Protein AF-A0A6B3CRA0-F1 (afdb_monomer_lite)

Foldseek 3Di:
DDPPDPDDFDADPDDPPQQEDEDAFAFDQPDDPPLGAFWFQAAPPPPPVDQDDDDDDDPVDALVVLSVLRNDSVNNFDDQWDAHPPPGYIYGHDDPRIFGHHPVDPVNSD

Secondary structure (DSSP, 8-state):
------PPPPPP-PPTTS-EEE-PPPB---SSTT--BSEE---TTSTT-----------SS-HHHHHHHHT-GGG----SEEE-TTT--EEE-S-TTSEES-SS-HHHH-

pLDDT: mean 90.7, std 14.1, range [34.22, 98.62]

Structure (mmCIF, N/CA/C/O backbone):
data_AF-A0A6B3CRA0-F1
#
_entry.id   AF-A0A6B3CRA0-F1
#
loop_
_atom_site.group_PDB
_atom_site.id
_atom_site.type_symbol
_atom_site.label_atom_id
_atom_site.label_alt_id
_atom_site.label_comp_id
_atom_site.label_asym_id
_atom_site.label_entity_id
_atom_site.label_seq_id
_atom_site.pdbx_PDB_ins_code
_atom_site.Cartn_x
_atom_site.Cartn_y
_atom_site.Cartn_z
_atom_site.occupancy
_atom_site.B_iso_or_equiv
_atom_site.auth_seq_id
_atom_site.auth_comp_id
_atom_site.auth_asym_id
_atom_site.auth_atom_id
_atom_site.pdbx_PDB_model_num
ATOM 1 N N . LEU A 1 1 ? 1.433 23.821 -20.272 1.00 34.22 1 LEU A N 1
ATOM 2 C CA . LEU A 1 1 ? 0.576 23.824 -19.068 1.00 34.22 1 LEU A CA 1
ATOM 3 C C . LEU A 1 1 ? -0.279 22.563 -19.151 1.00 34.22 1 LEU A C 1
ATOM 5 O O . LEU A 1 1 ? -1.398 22.624 -19.633 1.00 34.22 1 LEU A O 1
ATOM 9 N N . GLU A 1 2 ? 0.288 21.403 -18.825 1.00 38.69 2 GLU A N 1
ATOM 10 C CA . GLU A 1 2 ? -0.467 20.145 -18.815 1.00 38.69 2 GLU A CA 1
ATOM 11 C C . GLU A 1 2 ? -0.918 19.890 -17.383 1.00 38.69 2 GLU A C 1
ATOM 13 O O . GLU A 1 2 ? -0.105 19.655 -16.491 1.00 38.69 2 GLU A O 1
ATOM 18 N N . LEU A 1 3 ? -2.225 20.025 -17.153 1.00 42.81 3 LEU A N 1
ATOM 19 C CA . LEU A 1 3 ? -2.852 19.537 -15.935 1.00 42.81 3 LEU A CA 1
ATOM 20 C C . L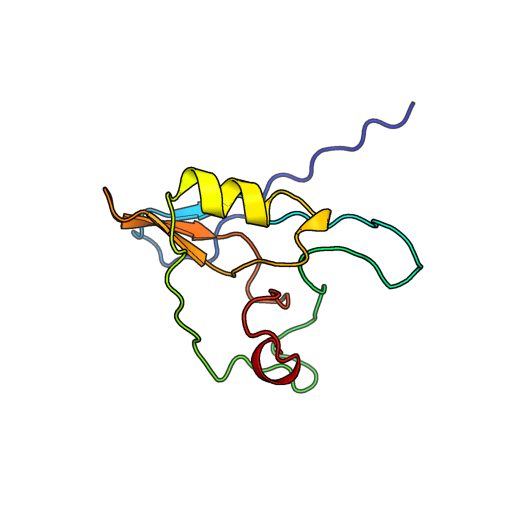EU A 1 3 ? -2.701 18.015 -15.937 1.00 42.81 3 LEU A C 1
ATOM 22 O O . LEU A 1 3 ? -3.353 17.333 -16.726 1.00 42.81 3 LEU A O 1
ATOM 26 N N . ALA A 1 4 ? -1.864 17.486 -15.046 1.00 42.44 4 ALA A N 1
ATOM 27 C CA . ALA A 1 4 ? -1.923 16.081 -14.685 1.00 42.44 4 ALA A CA 1
ATOM 28 C C . ALA A 1 4 ? -3.318 15.819 -14.104 1.00 42.44 4 ALA A C 1
ATOM 30 O O . ALA A 1 4 ? -3.632 16.242 -12.990 1.00 42.44 4 ALA A O 1
ATOM 31 N N . ALA A 1 5 ? -4.183 15.182 -14.891 1.00 42.00 5 ALA A N 1
ATOM 32 C CA . ALA A 1 5 ? -5.435 14.654 -14.390 1.00 42.00 5 ALA A CA 1
ATOM 33 C C . ALA A 1 5 ? -5.079 13.639 -13.301 1.00 42.00 5 ALA A C 1
ATOM 35 O O . ALA A 1 5 ? -4.450 12.619 -13.582 1.00 42.00 5 ALA A O 1
ATOM 36 N N . ALA A 1 6 ? -5.435 13.937 -12.052 1.00 47.59 6 ALA A N 1
ATOM 37 C CA . ALA A 1 6 ? -5.417 12.936 -11.004 1.00 47.59 6 ALA A CA 1
ATOM 38 C C . ALA A 1 6 ? -6.334 11.803 -11.475 1.00 47.59 6 ALA A C 1
ATOM 40 O O . ALA A 1 6 ? -7.552 11.980 -11.544 1.00 47.59 6 ALA A O 1
ATOM 41 N N . SER A 1 7 ? -5.743 10.674 -11.878 1.00 50.69 7 SER A N 1
ATOM 42 C CA . SER A 1 7 ? -6.489 9.441 -12.097 1.00 50.69 7 SER A CA 1
ATOM 43 C C . SER A 1 7 ? -7.348 9.231 -10.861 1.00 50.69 7 SER A C 1
ATOM 45 O O . SER A 1 7 ? -6.817 9.220 -9.747 1.00 50.69 7 SER A O 1
ATOM 47 N N . ALA A 1 8 ? -8.663 9.102 -11.040 1.00 59.91 8 ALA A N 1
ATOM 48 C CA . ALA A 1 8 ? -9.523 8.668 -9.953 1.00 59.91 8 ALA A CA 1
ATOM 49 C C . ALA A 1 8 ? -8.906 7.395 -9.358 1.00 59.91 8 ALA A C 1
ATOM 51 O O . ALA A 1 8 ? -8.450 6.522 -10.106 1.00 59.91 8 ALA A O 1
ATOM 52 N N . ALA A 1 9 ? -8.813 7.333 -8.029 1.00 64.25 9 ALA A N 1
ATOM 53 C CA . ALA A 1 9 ? -8.344 6.128 -7.366 1.00 64.25 9 ALA A CA 1
ATOM 54 C C . ALA A 1 9 ? -9.203 4.944 -7.849 1.00 64.25 9 ALA A C 1
ATOM 56 O O . ALA A 1 9 ? -10.425 5.107 -7.963 1.00 64.25 9 ALA A O 1
ATOM 57 N N . PRO A 1 10 ? -8.598 3.789 -8.178 1.00 78.12 10 PRO A N 1
ATOM 58 C CA . PRO A 1 10 ? -9.369 2.615 -8.553 1.00 78.12 10 PRO A CA 1
ATOM 59 C C . PRO A 1 10 ? -10.337 2.255 -7.422 1.00 78.12 10 PRO A C 1
ATOM 61 O O . PRO A 1 10 ? -10.081 2.526 -6.245 1.00 78.12 10 PRO A O 1
ATOM 64 N N . ALA A 1 11 ? -11.473 1.661 -7.786 1.00 89.69 11 ALA A N 1
ATOM 65 C CA . ALA A 1 11 ? -12.368 1.104 -6.785 1.00 89.69 11 ALA A CA 1
ATOM 66 C C . ALA A 1 11 ? -11.615 0.018 -5.995 1.00 89.69 11 ALA A C 1
ATOM 68 O O . ALA A 1 11 ? -10.885 -0.764 -6.609 1.00 89.69 11 ALA A O 1
ATOM 69 N N . PRO A 1 12 ? -11.771 -0.047 -4.663 1.00 95.44 12 PRO A N 1
ATOM 70 C CA . PRO A 1 12 ? -11.138 -1.098 -3.890 1.00 95.44 12 PRO A CA 1
ATOM 71 C C . PRO A 1 12 ? -11.662 -2.479 -4.303 1.00 95.44 12 PRO A C 1
ATOM 73 O O . PRO A 1 12 ? -12.853 -2.673 -4.530 1.00 95.44 12 PRO A O 1
ATOM 76 N N . GLU A 1 13 ? -10.761 -3.453 -4.342 1.00 96.00 13 GLU A N 1
ATOM 77 C CA . GLU A 1 13 ? -10.964 -4.859 -4.721 1.00 96.00 13 GLU A CA 1
ATOM 78 C C . GLU A 1 13 ? -11.577 -5.694 -3.575 1.00 96.00 13 GLU A C 1
ATOM 80 O O . GLU A 1 13 ? -11.664 -6.919 -3.641 1.00 96.00 13 GLU A O 1
ATOM 85 N N . CYS A 1 14 ? -11.983 -5.029 -2.494 1.00 94.56 14 CYS A N 1
ATOM 86 C CA . CYS A 1 14 ? -12.612 -5.623 -1.325 1.00 94.56 14 CYS A CA 1
ATOM 87 C C . CYS A 1 14 ? -13.969 -6.285 -1.661 1.00 94.56 14 CYS A C 1
ATOM 89 O O . CYS A 1 14 ? -14.726 -5.754 -2.478 1.00 94.56 14 CYS A O 1
ATOM 91 N N . PRO A 1 15 ? -14.346 -7.390 -0.983 1.00 95.06 15 PRO A N 1
ATOM 92 C CA . PRO A 1 15 ? -15.675 -7.983 -1.113 1.00 95.06 15 PRO A CA 1
ATOM 93 C C . PRO A 1 15 ? -16.801 -6.987 -0.818 1.00 95.06 15 PRO A C 1
ATOM 95 O O . PRO A 1 15 ? -16.693 -6.142 0.075 1.00 95.06 15 PRO A O 1
ATOM 98 N N . SER A 1 16 ? -17.928 -7.138 -1.516 1.00 91.88 16 SER A N 1
ATOM 99 C CA . SER A 1 16 ? -19.125 -6.332 -1.267 1.00 91.88 16 SER A CA 1
ATOM 100 C C . SER A 1 16 ? -19.584 -6.463 0.189 1.00 91.88 16 SER A C 1
ATOM 102 O O . SER A 1 16 ? -19.796 -7.576 0.670 1.00 91.88 16 SER A O 1
ATOM 104 N N . GLY A 1 17 ? -19.774 -5.332 0.870 1.00 91.62 17 GLY A N 1
ATOM 105 C CA . GLY A 1 17 ? -20.208 -5.279 2.271 1.00 91.62 17 GLY A CA 1
ATOM 106 C C . GLY A 1 17 ? -19.075 -5.113 3.288 1.00 91.62 17 GLY A C 1
ATOM 107 O O . GLY A 1 17 ? -19.358 -4.854 4.455 1.00 91.62 17 GLY A O 1
ATOM 108 N N . LEU A 1 18 ? -17.808 -5.195 2.867 1.00 95.88 18 LEU A N 1
ATOM 109 C CA . LEU A 1 18 ? -16.677 -4.806 3.708 1.00 95.88 18 LEU A CA 1
ATOM 110 C C . LEU A 1 18 ? -16.545 -3.274 3.731 1.00 95.88 18 LEU A C 1
ATOM 112 O O . LEU A 1 18 ? -16.583 -2.635 2.680 1.00 95.88 18 LEU A O 1
ATOM 116 N N . ASN A 1 19 ? -16.371 -2.683 4.918 1.00 96.62 19 ASN A N 1
ATOM 117 C CA . ASN A 1 19 ? -16.059 -1.259 5.061 1.00 96.62 19 ASN A CA 1
ATOM 118 C C . ASN A 1 19 ? -14.657 -0.999 4.498 1.00 96.62 19 ASN A C 1
ATOM 120 O O . ASN A 1 19 ? -13.663 -1.225 5.191 1.00 96.62 19 ASN A O 1
ATOM 124 N N . CYS A 1 20 ? -14.586 -0.599 3.229 1.00 96.94 20 CYS A N 1
ATOM 125 C CA . CYS A 1 20 ? -13.333 -0.511 2.502 1.00 96.94 20 CYS A CA 1
ATOM 126 C C . CYS A 1 20 ? -13.245 0.753 1.643 1.00 96.94 20 CYS A C 1
ATOM 128 O O . CYS A 1 20 ? -14.208 1.136 0.977 1.00 96.94 20 CYS A O 1
ATOM 130 N N . ASP A 1 21 ? -12.077 1.390 1.665 1.00 97.06 21 ASP A N 1
ATOM 131 C CA . ASP A 1 21 ? -11.724 2.513 0.801 1.00 97.06 21 ASP A CA 1
ATOM 132 C C . ASP A 1 21 ? -10.420 2.232 0.045 1.00 97.06 21 ASP A C 1
ATOM 134 O O . ASP A 1 21 ? -9.705 1.268 0.326 1.00 97.06 21 ASP A O 1
ATOM 138 N N . PHE A 1 22 ? -10.120 3.062 -0.953 1.00 97.56 22 PHE A N 1
ATOM 139 C CA . PHE A 1 22 ? -8.840 3.019 -1.651 1.00 97.56 22 PHE A CA 1
ATOM 140 C C . PHE A 1 22 ? -8.085 4.322 -1.400 1.00 97.56 22 PHE A C 1
ATOM 142 O O . PHE A 1 22 ? -8.548 5.406 -1.764 1.00 97.56 22 PHE A O 1
ATOM 149 N N . ARG A 1 23 ? -6.906 4.225 -0.783 1.00 97.69 23 ARG A N 1
ATOM 150 C CA . ARG A 1 23 ? -5.992 5.352 -0.566 1.00 97.69 23 ARG A CA 1
ATOM 151 C C . ARG A 1 23 ? -4.614 4.926 -1.055 1.00 97.69 23 ARG A C 1
ATOM 153 O O . ARG A 1 23 ? -3.962 4.156 -0.359 1.00 97.69 23 ARG A O 1
ATOM 160 N N . PRO A 1 24 ? -4.167 5.388 -2.232 1.00 97.56 24 PRO A N 1
ATOM 161 C CA . PRO A 1 24 ? -2.996 4.818 -2.885 1.00 97.56 24 PRO A CA 1
ATOM 162 C C . PRO A 1 24 ? -1.732 4.979 -2.039 1.00 97.56 24 PRO A C 1
ATOM 164 O O . PRO A 1 24 ? -1.488 6.049 -1.473 1.00 97.56 24 PRO A O 1
ATOM 167 N N . ALA A 1 25 ? -0.898 3.939 -2.024 1.00 98.12 25 ALA A N 1
ATOM 168 C CA . ALA A 1 25 ? 0.516 4.094 -1.722 1.00 98.12 25 ALA A CA 1
ATOM 169 C C . ALA A 1 25 ? 1.185 4.912 -2.835 1.00 98.12 25 ALA A C 1
ATOM 171 O O . ALA A 1 25 ? 0.751 4.900 -3.991 1.00 98.12 25 ALA A O 1
ATOM 172 N N . ALA A 1 26 ? 2.248 5.635 -2.499 1.00 97.62 26 ALA A N 1
ATOM 173 C CA . ALA A 1 26 ? 2.913 6.489 -3.468 1.00 97.62 26 ALA A CA 1
ATOM 174 C C . ALA A 1 26 ? 3.711 5.680 -4.501 1.00 97.62 26 ALA A C 1
ATOM 176 O O . ALA A 1 26 ? 4.557 4.859 -4.151 1.00 97.62 26 ALA A O 1
ATOM 177 N N . TYR A 1 27 ? 3.476 5.988 -5.776 1.00 95.88 27 TYR A N 1
ATOM 178 C CA . TYR A 1 27 ? 4.271 5.525 -6.910 1.00 95.88 27 TYR A CA 1
ATOM 179 C C . TYR A 1 27 ? 4.792 6.730 -7.659 1.00 95.88 27 TYR A C 1
ATOM 181 O O . TYR A 1 27 ? 4.025 7.493 -8.251 1.00 95.88 27 TYR A O 1
ATOM 189 N N . LYS A 1 28 ? 6.093 6.953 -7.557 1.00 95.62 28 LYS A N 1
ATOM 190 C CA . LYS A 1 28 ? 6.732 8.146 -8.088 1.00 95.62 28 LYS A CA 1
ATOM 191 C C . LYS A 1 28 ? 8.198 7.848 -8.305 1.00 95.62 28 LYS A C 1
ATOM 193 O O . LYS A 1 28 ? 8.862 7.344 -7.407 1.00 95.62 28 LYS A O 1
ATOM 198 N N . GLN A 1 29 ? 8.708 8.264 -9.458 1.00 96.38 29 GLN A N 1
ATOM 199 C CA . GLN A 1 29 ? 10.136 8.224 -9.704 1.00 96.38 29 GLN A CA 1
ATOM 200 C C . GLN A 1 29 ? 10.864 9.141 -8.705 1.00 96.38 29 GLN A C 1
ATOM 202 O O . GLN A 1 29 ? 10.625 10.358 -8.654 1.00 96.38 29 GLN A O 1
ATOM 207 N N . ASN A 1 30 ? 11.702 8.548 -7.862 1.00 95.81 30 ASN A N 1
ATOM 208 C CA . ASN A 1 30 ? 12.485 9.259 -6.852 1.00 95.81 30 ASN A CA 1
ATOM 209 C C . ASN A 1 30 ? 13.912 9.547 -7.322 1.00 95.81 30 ASN A C 1
ATOM 211 O O . ASN A 1 30 ? 14.528 10.494 -6.833 1.00 95.81 30 ASN A O 1
ATOM 215 N N . GLY A 1 31 ? 14.406 8.779 -8.292 1.00 95.38 31 GLY A N 1
ATOM 216 C CA . GLY A 1 31 ? 15.788 8.855 -8.736 1.00 95.38 31 GLY A CA 1
ATOM 217 C C . GLY A 1 31 ? 16.005 8.202 -10.094 1.00 95.38 31 GLY A C 1
ATOM 218 O O . GLY A 1 31 ? 15.479 8.666 -11.105 1.00 95.38 31 GLY A O 1
ATOM 219 N N . GLY A 1 32 ? 16.840 7.160 -10.115 1.00 93.56 32 GLY A N 1
ATOM 220 C CA . GLY A 1 32 ? 17.225 6.438 -11.327 1.00 93.56 32 GLY A CA 1
ATOM 221 C C . GLY A 1 32 ? 16.044 5.840 -12.099 1.00 93.56 32 GLY A C 1
ATOM 222 O O . GLY A 1 32 ? 14.885 5.920 -11.695 1.00 93.56 32 GLY A O 1
ATOM 223 N N . ILE A 1 33 ? 16.345 5.217 -13.239 1.00 90.88 33 ILE A N 1
ATOM 224 C CA . ILE A 1 33 ? 15.320 4.658 -14.135 1.00 90.88 33 ILE A CA 1
A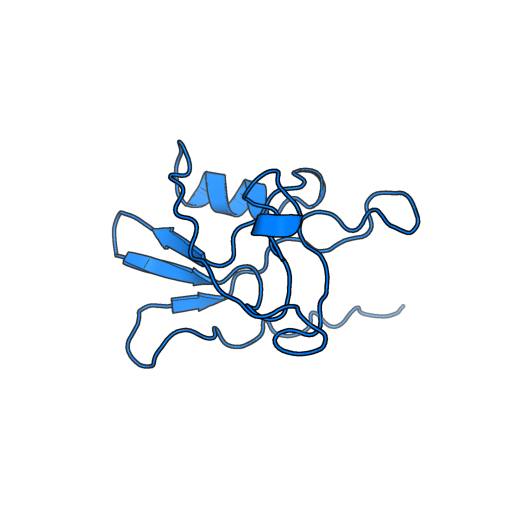TOM 225 C C . ILE A 1 33 ? 14.439 3.586 -13.466 1.00 90.88 33 ILE A C 1
ATOM 227 O O . ILE A 1 33 ? 13.267 3.466 -13.816 1.00 90.88 33 ILE A O 1
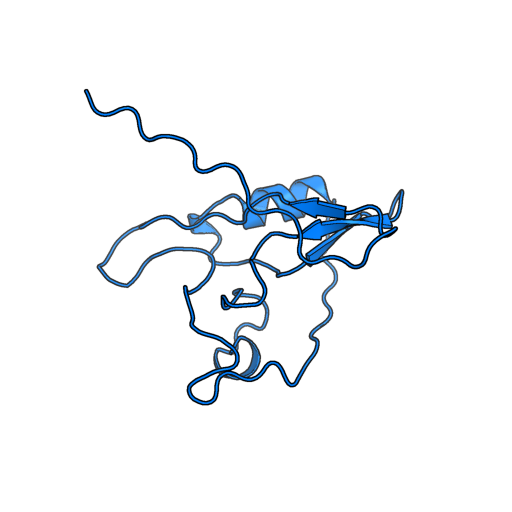ATOM 231 N N . ASP A 1 34 ? 14.966 2.902 -12.449 1.00 89.94 34 ASP A N 1
ATOM 232 C CA . ASP A 1 34 ? 14.283 1.815 -11.735 1.00 89.94 34 ASP A CA 1
ATOM 233 C C . ASP A 1 34 ? 13.819 2.204 -10.315 1.00 89.94 34 ASP A C 1
ATOM 235 O O . ASP A 1 34 ? 13.356 1.358 -9.554 1.00 89.94 34 ASP A O 1
ATOM 239 N N . ASP A 1 35 ? 13.927 3.481 -9.936 1.00 94.25 35 ASP A N 1
ATOM 240 C CA . ASP A 1 35 ? 13.606 3.969 -8.591 1.00 94.25 35 ASP A CA 1
ATOM 241 C C . ASP A 1 35 ? 12.211 4.614 -8.543 1.00 94.25 35 ASP A C 1
ATOM 243 O O . ASP A 1 35 ? 12.071 5.836 -8.646 1.00 94.25 35 ASP A O 1
ATOM 247 N N . TRP A 1 36 ? 11.175 3.778 -8.412 1.00 94.81 36 TRP A N 1
ATOM 248 C CA . TRP A 1 36 ? 9.758 4.181 -8.460 1.00 94.81 36 TRP A CA 1
ATOM 249 C C . TRP A 1 36 ? 9.052 4.255 -7.093 1.00 94.81 36 TRP A C 1
ATOM 251 O O . TRP A 1 36 ? 7.850 4.538 -7.023 1.00 94.81 36 TRP A O 1
ATOM 261 N N . GLY A 1 37 ? 9.786 4.044 -5.999 1.00 94.69 37 GLY A N 1
ATOM 262 C CA . GLY A 1 37 ? 9.256 4.144 -4.640 1.00 94.69 37 GLY A CA 1
ATOM 263 C C . GLY A 1 37 ? 8.624 2.850 -4.133 1.00 94.69 37 GLY A C 1
ATOM 264 O O . GLY A 1 37 ? 9.288 1.826 -4.053 1.00 94.69 37 GLY A O 1
ATOM 265 N N . ASN A 1 38 ? 7.362 2.898 -3.706 1.00 97.06 38 ASN A N 1
ATOM 266 C CA . ASN A 1 38 ? 6.857 1.951 -2.706 1.00 97.06 38 ASN A CA 1
ATOM 267 C C . ASN A 1 38 ? 6.332 0.610 -3.248 1.00 97.06 38 ASN A C 1
ATOM 269 O O . ASN A 1 38 ? 5.955 -0.239 -2.440 1.00 97.06 38 ASN A O 1
ATOM 273 N N . TYR A 1 39 ? 6.233 0.407 -4.562 1.00 96.69 39 TYR A N 1
ATOM 274 C CA . TYR A 1 39 ? 5.762 -0.849 -5.159 1.00 96.69 39 TYR A CA 1
ATOM 275 C C . TYR A 1 39 ? 6.210 -0.984 -6.618 1.00 96.69 39 TYR A C 1
ATOM 277 O O . TYR A 1 39 ? 6.590 0.004 -7.244 1.00 96.69 39 TYR A O 1
ATOM 285 N N . ASN A 1 40 ? 6.125 -2.195 -7.181 1.00 93.62 40 ASN A N 1
ATOM 286 C CA . ASN A 1 40 ? 6.323 -2.412 -8.620 1.00 93.62 40 ASN A CA 1
ATOM 287 C C . ASN A 1 40 ? 4.983 -2.589 -9.329 1.00 93.62 40 ASN A C 1
ATOM 289 O O . ASN A 1 40 ? 4.096 -3.281 -8.824 1.00 93.62 40 ASN A O 1
ATOM 293 N N . VAL A 1 41 ? 4.857 -2.014 -10.524 1.00 92.94 41 VAL A N 1
ATOM 294 C CA . VAL A 1 41 ? 3.762 -2.365 -11.432 1.00 92.94 41 VAL A CA 1
ATOM 295 C C . VAL A 1 41 ? 4.019 -3.769 -11.968 1.00 92.94 41 VAL A C 1
ATOM 297 O O . VAL A 1 41 ? 5.111 -4.051 -12.458 1.00 92.94 41 VAL A O 1
ATOM 300 N N . ALA A 1 42 ? 3.019 -4.640 -11.870 1.00 89.50 42 ALA A N 1
ATOM 301 C CA . ALA A 1 42 ? 3.117 -6.029 -12.300 1.00 89.50 42 ALA A CA 1
ATOM 302 C C . ALA A 1 42 ? 1.857 -6.468 -13.063 1.00 89.50 42 ALA A C 1
ATOM 304 O O . ALA A 1 42 ? 0.893 -5.717 -13.210 1.00 89.50 42 ALA A O 1
ATOM 305 N N . SER A 1 43 ? 1.904 -7.678 -13.625 1.00 82.69 43 SER A N 1
ATOM 306 C CA . SER A 1 43 ? 0.834 -8.260 -14.452 1.00 82.69 43 SER A CA 1
ATOM 307 C C . SER A 1 43 ? 0.316 -9.576 -13.861 1.00 82.69 43 SER A C 1
ATOM 309 O O . SER A 1 43 ? 0.156 -10.572 -14.572 1.00 82.69 43 SER A O 1
ATOM 311 N N . ARG A 1 44 ? 0.063 -9.604 -12.545 1.00 88.94 44 ARG A N 1
ATOM 312 C CA . ARG A 1 44 ? -0.512 -10.790 -11.889 1.00 88.94 44 ARG A CA 1
ATOM 313 C C . ARG A 1 44 ? -1.933 -11.091 -12.389 1.00 88.94 44 ARG A C 1
ATOM 315 O O . ARG A 1 44 ? -2.651 -10.162 -12.764 1.00 88.94 44 ARG A O 1
ATOM 322 N N . PRO A 1 45 ? -2.378 -12.361 -12.349 1.00 86.19 45 PRO A N 1
ATOM 323 C CA . PRO A 1 45 ? -1.636 -13.562 -11.936 1.00 86.19 45 PRO A CA 1
ATOM 324 C C . PRO A 1 45 ? -0.843 -14.207 -13.086 1.00 86.19 45 PRO A C 1
ATOM 326 O O . PRO A 1 45 ? -0.468 -15.369 -13.003 1.00 86.19 45 PRO A O 1
ATOM 329 N N . THR A 1 46 ? -0.635 -13.504 -14.200 1.00 84.94 46 THR A N 1
ATOM 330 C CA . THR A 1 46 ? 0.019 -14.088 -15.377 1.00 84.94 46 THR A CA 1
ATOM 331 C C . THR A 1 46 ? 1.542 -14.126 -15.225 1.00 84.94 46 THR A C 1
ATOM 333 O O . THR A 1 46 ? 2.102 -13.508 -14.323 1.00 84.94 46 THR A O 1
ATOM 336 N N . ALA A 1 47 ? 2.215 -14.855 -16.121 1.00 77.62 47 ALA A N 1
ATOM 337 C CA . ALA A 1 47 ? 3.677 -14.920 -16.204 1.00 77.62 47 ALA A CA 1
ATOM 338 C C . ALA A 1 47 ? 4.394 -15.420 -14.927 1.00 77.62 47 ALA A C 1
ATOM 340 O O . ALA A 1 47 ? 5.552 -15.079 -14.709 1.00 77.62 47 ALA A O 1
ATOM 341 N N . GLY A 1 48 ? 3.739 -16.265 -14.119 1.00 75.69 48 GLY A N 1
ATOM 342 C CA . GLY A 1 48 ? 4.347 -16.877 -12.928 1.00 75.69 48 GLY A CA 1
ATOM 343 C C . GLY A 1 48 ? 4.357 -15.980 -11.687 1.00 75.69 48 GLY A C 1
ATOM 344 O O . GLY A 1 48 ? 5.186 -16.177 -10.801 1.00 75.69 48 GLY A O 1
ATOM 345 N N . HIS A 1 49 ? 3.478 -14.974 -11.646 1.00 83.56 49 HIS A N 1
ATOM 346 C CA . HIS A 1 49 ? 3.304 -14.060 -10.515 1.00 83.56 49 HIS A CA 1
ATOM 347 C C . HIS A 1 49 ? 1.969 -14.314 -9.793 1.00 83.56 49 HIS A C 1
ATOM 349 O O . HIS A 1 49 ? 1.201 -13.391 -9.509 1.00 83.56 49 HIS A O 1
ATOM 355 N N . GLU A 1 50 ? 1.616 -15.579 -9.572 1.00 89.88 50 GLU A N 1
ATOM 356 C CA . GLU A 1 50 ? 0.419 -15.941 -8.820 1.00 89.88 50 GLU A CA 1
ATOM 357 C C . GLU A 1 50 ? 0.546 -15.554 -7.339 1.00 89.88 50 GLU A C 1
ATOM 359 O O . GLU A 1 50 ? 1.544 -15.840 -6.678 1.00 89.88 50 GLU A O 1
ATOM 364 N N . ILE A 1 51 ? -0.521 -14.981 -6.774 1.00 91.62 51 ILE A N 1
ATOM 365 C CA . ILE A 1 51 ? -0.595 -14.718 -5.333 1.00 91.62 51 ILE A CA 1
ATOM 366 C C . ILE A 1 51 ? -0.848 -16.047 -4.617 1.00 91.62 51 ILE A C 1
ATOM 368 O O . ILE A 1 51 ? -1.943 -16.604 -4.689 1.00 91.62 51 ILE A O 1
ATOM 372 N N . THR A 1 52 ? 0.165 -16.554 -3.918 1.00 92.81 52 THR A N 1
ATOM 373 C CA . THR A 1 52 ? 0.109 -17.858 -3.227 1.00 92.81 52 THR A CA 1
ATOM 374 C C . THR A 1 52 ? 0.154 -17.750 -1.707 1.00 92.81 52 THR A C 1
ATOM 376 O O . THR A 1 52 ? -0.052 -18.742 -1.011 1.00 92.81 52 THR A O 1
ATOM 379 N N . SER A 1 53 ? 0.428 -16.556 -1.179 1.00 93.00 53 SER A N 1
ATOM 380 C CA . SER A 1 53 ? 0.677 -16.327 0.242 1.00 93.00 53 SER A CA 1
ATOM 381 C C . SER A 1 53 ? 0.010 -15.045 0.732 1.00 93.00 53 SER A C 1
ATOM 383 O O . SER A 1 53 ? -0.171 -14.092 -0.023 1.00 93.00 53 SER A O 1
ATOM 385 N N . ILE A 1 54 ? -0.316 -15.020 2.025 1.00 96.12 54 ILE A N 1
ATOM 386 C CA . ILE A 1 54 ? -0.750 -13.823 2.750 1.00 96.12 54 ILE A CA 1
ATOM 387 C C . ILE A 1 54 ? 0.286 -13.560 3.840 1.00 96.12 54 ILE A C 1
ATOM 389 O O . ILE A 1 54 ? 0.542 -14.430 4.672 1.00 96.12 54 ILE A O 1
ATOM 393 N N . VAL A 1 55 ? 0.868 -12.361 3.840 1.00 97.62 55 VAL A N 1
ATOM 394 C CA . VAL A 1 55 ? 1.793 -11.906 4.885 1.00 97.62 55 VAL A CA 1
ATOM 395 C C . VAL A 1 55 ? 1.069 -10.894 5.763 1.00 97.62 55 VAL A C 1
ATOM 397 O O . VAL A 1 55 ? 0.485 -9.938 5.256 1.00 97.62 55 VAL A O 1
ATOM 400 N N . ILE A 1 56 ? 1.095 -11.115 7.075 1.00 97.62 56 ILE A N 1
ATOM 401 C CA . ILE A 1 56 ? 0.428 -10.265 8.064 1.00 97.62 56 ILE A CA 1
ATOM 402 C C . ILE A 1 56 ? 1.503 -9.539 8.869 1.00 97.62 56 ILE A C 1
ATOM 404 O O . ILE A 1 56 ? 2.418 -10.177 9.383 1.00 97.62 56 ILE A O 1
ATOM 408 N N . HIS A 1 57 ? 1.353 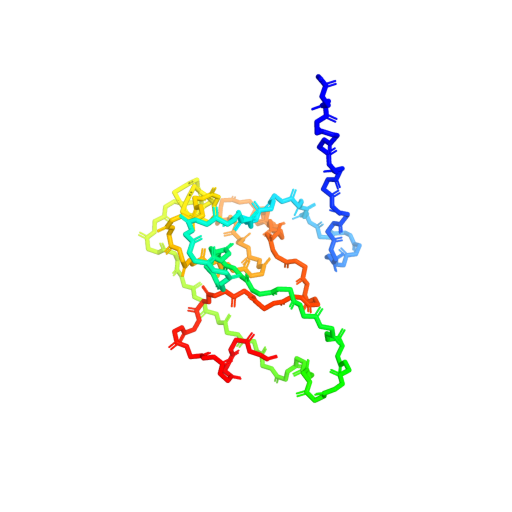-8.222 8.986 1.00 97.56 57 HIS A N 1
ATOM 409 C CA . HIS A 1 57 ? 2.210 -7.345 9.783 1.00 97.56 57 HIS A CA 1
ATOM 410 C C . HIS A 1 57 ? 1.348 -6.553 10.760 1.00 97.56 57 HIS A C 1
ATOM 412 O O . HIS A 1 57 ? 0.188 -6.255 10.463 1.00 97.56 57 HIS A O 1
ATOM 418 N N . ASP A 1 58 ? 1.924 -6.148 11.881 1.00 96.25 58 ASP A N 1
ATOM 419 C CA . ASP A 1 58 ? 1.467 -4.992 12.640 1.00 96.25 58 ASP A CA 1
ATOM 420 C C . ASP A 1 58 ? 2.296 -3.751 12.263 1.00 96.25 58 ASP A C 1
ATOM 422 O O . ASP A 1 58 ? 3.405 -3.848 11.745 1.00 96.25 58 ASP A O 1
ATOM 426 N N . THR A 1 59 ? 1.729 -2.554 12.435 1.00 94.88 59 THR A N 1
ATOM 427 C CA . THR A 1 59 ? 2.338 -1.306 11.932 1.00 94.88 59 THR A CA 1
ATOM 428 C C . THR A 1 59 ? 3.197 -0.567 12.954 1.00 94.88 59 THR A C 1
ATOM 430 O O . THR A 1 59 ? 3.658 0.531 12.653 1.00 94.88 59 THR A O 1
ATOM 433 N N . GLU A 1 60 ? 3.330 -1.097 14.175 1.00 92.81 60 GLU A N 1
ATOM 434 C CA . GLU A 1 60 ? 4.049 -0.472 15.300 1.00 92.81 60 GLU A CA 1
ATOM 435 C C . GLU A 1 60 ? 3.717 1.029 15.496 1.00 92.81 60 GLU A C 1
ATOM 437 O O . GLU A 1 60 ? 4.567 1.863 15.805 1.00 92.81 60 GLU A O 1
ATOM 442 N N . GLY A 1 61 ? 2.449 1.410 15.290 1.00 95.12 61 GLY A N 1
ATOM 443 C CA . GLY A 1 61 ? 2.028 2.811 15.287 1.00 95.12 61 GLY A CA 1
ATOM 444 C C . GLY A 1 61 ? 0.555 3.015 14.940 1.00 95.12 61 GLY A C 1
ATOM 445 O O . GLY A 1 61 ? -0.207 2.062 14.780 1.00 95.12 61 GLY A O 1
ATOM 446 N N . SER A 1 62 ? 0.132 4.278 14.827 1.00 98.00 62 SER A N 1
ATOM 447 C CA . SER A 1 62 ? -1.249 4.610 14.464 1.00 98.00 62 SER A CA 1
ATOM 448 C C . SER A 1 62 ? -1.542 4.333 12.985 1.00 98.00 62 SER A C 1
ATOM 450 O O . SER A 1 62 ? -0.658 4.413 12.131 1.00 98.00 62 SER A O 1
ATOM 452 N N . TYR A 1 63 ? -2.823 4.129 12.662 1.00 98.44 63 TYR A N 1
ATOM 453 C CA . TYR A 1 63 ? -3.300 4.046 11.276 1.00 98.44 63 TYR A CA 1
ATOM 454 C C . TYR A 1 63 ? -2.853 5.253 10.433 1.00 98.44 63 TYR A C 1
ATOM 456 O O . TYR A 1 63 ? -2.412 5.085 9.302 1.00 98.44 63 TYR A O 1
ATOM 464 N N . SER A 1 64 ? -2.932 6.472 10.981 1.00 98.38 64 SER A N 1
ATOM 465 C CA . SER A 1 64 ? -2.519 7.686 10.265 1.00 98.38 64 SER A CA 1
ATOM 466 C C . SER A 1 64 ? -1.012 7.741 10.012 1.00 98.38 64 SER A C 1
ATOM 468 O O . SER A 1 64 ? -0.603 8.221 8.959 1.00 98.38 64 SER A O 1
ATOM 470 N N . SER A 1 65 ? -0.201 7.229 10.942 1.00 98.19 65 SER A N 1
ATOM 471 C CA . SER A 1 65 ? 1.250 7.128 10.777 1.00 98.19 65 SER A CA 1
ATOM 472 C C . SER A 1 65 ? 1.599 6.145 9.661 1.00 98.19 65 SER A C 1
ATOM 474 O O . SER A 1 65 ? 2.303 6.509 8.724 1.00 98.19 65 SER A O 1
ATOM 476 N N . ALA A 1 66 ? 1.029 4.935 9.701 1.00 98.31 66 ALA A N 1
ATOM 477 C CA . ALA A 1 66 ? 1.242 3.918 8.673 1.00 98.31 66 ALA A CA 1
ATOM 478 C C . ALA A 1 66 ? 0.790 4.400 7.285 1.00 98.31 66 ALA A C 1
ATOM 480 O O . ALA A 1 66 ? 1.536 4.295 6.314 1.00 98.31 66 ALA A O 1
ATOM 481 N N . LEU A 1 67 ? -0.394 5.017 7.203 1.00 98.38 67 LEU A N 1
ATOM 482 C CA . LEU A 1 67 ? -0.892 5.624 5.971 1.00 98.38 67 LEU A CA 1
ATOM 483 C C . LEU A 1 67 ? 0.091 6.674 5.426 1.00 98.38 67 LEU A C 1
ATOM 485 O O . LEU A 1 67 ? 0.394 6.665 4.236 1.00 98.38 67 LEU A O 1
ATOM 489 N N . GLY A 1 68 ? 0.617 7.544 6.294 1.00 98.50 68 GLY A N 1
ATOM 490 C CA . GLY A 1 68 ? 1.595 8.566 5.920 1.00 98.50 68 GLY A CA 1
ATOM 491 C C . GLY A 1 68 ? 2.914 7.986 5.403 1.00 98.50 68 GLY A C 1
ATOM 492 O O . GLY A 1 68 ? 3.439 8.479 4.407 1.00 98.50 68 GLY A O 1
ATOM 493 N N . VAL A 1 69 ? 3.416 6.912 6.022 1.00 98.31 69 VAL A N 1
ATOM 494 C CA . VAL A 1 69 ? 4.600 6.173 5.544 1.00 98.31 69 VAL A CA 1
ATOM 495 C C . VAL A 1 69 ? 4.356 5.644 4.132 1.00 98.31 69 VAL A C 1
ATOM 497 O O . VAL A 1 69 ? 5.137 5.906 3.222 1.00 98.31 69 VAL A O 1
ATOM 500 N N . PHE A 1 70 ? 3.236 4.963 3.908 1.00 98.38 70 PHE A N 1
ATOM 501 C CA . PHE A 1 70 ? 2.938 4.354 2.612 1.00 98.38 70 PHE A CA 1
ATOM 502 C C . PHE A 1 70 ? 2.621 5.386 1.513 1.00 98.38 70 PHE A C 1
ATOM 504 O O . PHE A 1 70 ? 2.787 5.097 0.325 1.00 98.38 70 PHE A O 1
ATOM 511 N N . GLN A 1 71 ? 2.222 6.605 1.886 1.00 98.19 71 GLN A N 1
ATOM 512 C CA . GLN A 1 71 ? 2.021 7.742 0.978 1.00 98.19 71 GLN A CA 1
ATOM 513 C C . GLN A 1 71 ? 3.289 8.571 0.720 1.00 98.19 71 GLN A C 1
ATOM 515 O O . GLN A 1 71 ? 3.269 9.475 -0.116 1.00 98.19 71 GLN A O 1
ATOM 520 N N . ASN A 1 72 ? 4.401 8.268 1.387 1.00 98.25 72 ASN A N 1
ATOM 521 C CA . ASN A 1 72 ? 5.696 8.864 1.093 1.00 98.25 72 ASN A CA 1
ATOM 522 C C . ASN A 1 72 ? 6.490 7.939 0.166 1.00 98.25 72 ASN A C 1
ATOM 524 O O . ASN A 1 72 ? 6.926 6.871 0.587 1.00 98.25 72 ASN A O 1
ATOM 528 N N . SER A 1 73 ? 6.727 8.344 -1.085 1.00 97.69 73 SER A N 1
ATOM 529 C CA . SER A 1 73 ? 7.469 7.510 -2.043 1.00 97.69 73 SER A CA 1
ATOM 530 C C . SER A 1 73 ? 8.913 7.241 -1.618 1.00 97.69 73 SER A C 1
ATOM 532 O O . SER A 1 73 ? 9.502 6.280 -2.097 1.00 97.69 73 SER A O 1
ATOM 534 N N . LEU A 1 74 ? 9.488 8.062 -0.732 1.00 97.75 74 LEU A N 1
ATOM 535 C CA . LEU A 1 74 ? 10.845 7.885 -0.204 1.00 97.75 74 LEU A CA 1
ATOM 536 C C . LEU A 1 74 ? 10.914 6.896 0.969 1.00 97.75 74 LEU A C 1
ATOM 538 O O . LEU A 1 74 ? 11.995 6.679 1.512 1.00 97.75 74 LEU A O 1
ATOM 542 N N . SER A 1 75 ? 9.784 6.321 1.392 1.00 97.44 75 SER A N 1
ATOM 543 C CA . SER A 1 75 ? 9.756 5.312 2.454 1.00 97.44 75 SER A CA 1
ATOM 544 C C . SER A 1 75 ? 10.136 3.917 1.966 1.00 97.44 75 SER A C 1
ATOM 546 O O . SER A 1 75 ? 10.541 3.102 2.789 1.00 97.44 75 SER A O 1
ATOM 548 N N . TYR A 1 76 ? 10.017 3.639 0.663 1.00 96.94 76 TYR A N 1
ATOM 549 C CA . TYR A 1 76 ? 10.312 2.331 0.067 1.00 96.94 76 TYR A CA 1
ATOM 550 C C . TYR A 1 76 ? 9.588 1.176 0.771 1.00 96.94 76 TYR A C 1
ATOM 552 O O . TYR A 1 76 ? 10.126 0.082 0.940 1.00 96.94 76 TYR A O 1
ATOM 560 N N . ALA A 1 77 ? 8.353 1.445 1.195 1.00 97.00 77 ALA A N 1
ATOM 561 C CA . ALA A 1 77 ? 7.506 0.512 1.917 1.00 97.00 77 ALA A CA 1
ATOM 562 C C . ALA A 1 77 ? 6.034 0.754 1.570 1.00 97.00 77 ALA A C 1
ATOM 564 O O . ALA A 1 77 ? 5.583 1.896 1.462 1.00 97.00 77 ALA A O 1
ATOM 565 N N . SER A 1 78 ? 5.269 -0.318 1.414 1.00 98.38 78 SER A N 1
ATOM 566 C CA . SER A 1 78 ? 3.814 -0.286 1.260 1.00 98.38 78 SER A CA 1
ATOM 567 C C . SER A 1 78 ? 3.196 -1.597 1.721 1.00 98.38 78 SER A C 1
ATOM 569 O O . SER A 1 78 ? 3.889 -2.587 1.915 1.00 98.38 78 SER A O 1
ATOM 571 N N . ALA A 1 79 ? 1.875 -1.618 1.848 1.00 98.38 79 ALA A N 1
ATOM 572 C CA . ALA A 1 79 ? 1.090 -2.834 2.004 1.00 98.38 79 ALA A CA 1
ATOM 573 C C . ALA A 1 79 ? -0.046 -2.843 0.976 1.00 98.38 79 ALA A C 1
ATOM 575 O O . ALA A 1 79 ? -0.441 -1.793 0.471 1.00 98.38 79 ALA A O 1
ATOM 576 N N . HIS A 1 80 ? -0.606 -4.018 0.687 1.00 98.12 80 HIS A N 1
ATOM 577 C CA . HIS A 1 80 ? -1.822 -4.105 -0.125 1.00 98.12 80 HIS A CA 1
ATOM 578 C C . HIS A 1 80 ? -3.030 -3.530 0.610 1.00 98.12 80 HIS A C 1
ATOM 580 O O . HIS A 1 80 ? -3.762 -2.714 0.051 1.00 98.12 80 HIS A O 1
ATOM 586 N N . TYR A 1 81 ? -3.190 -3.908 1.878 1.00 98.50 81 TYR A N 1
ATOM 587 C CA . TYR A 1 81 ? -4.306 -3.504 2.720 1.00 98.50 81 TYR A CA 1
ATOM 588 C C . TYR A 1 81 ? -3.804 -3.071 4.098 1.00 98.50 81 TYR A C 1
ATOM 590 O O . TYR A 1 81 ? -2.962 -3.739 4.696 1.00 98.50 81 TYR A O 1
ATOM 598 N N . LEU A 1 82 ? -4.352 -1.969 4.605 1.00 98.50 82 LEU A N 1
ATOM 599 C CA . LEU A 1 82 ? -4.128 -1.450 5.950 1.00 98.50 82 LEU A CA 1
ATOM 600 C C . LEU A 1 82 ? -5.452 -1.471 6.716 1.00 98.50 82 LEU A C 1
ATOM 602 O O . LEU A 1 82 ? -6.442 -0.914 6.249 1.00 98.50 82 LEU A O 1
ATOM 606 N N . ILE A 1 83 ? -5.472 -2.084 7.899 1.00 98.31 83 ILE A N 1
ATOM 607 C CA . ILE A 1 83 ? -6.694 -2.238 8.698 1.00 98.31 83 ILE A CA 1
ATOM 608 C C . ILE A 1 83 ? -6.639 -1.304 9.904 1.00 98.31 83 ILE A C 1
ATOM 610 O O . ILE A 1 83 ? -5.695 -1.341 10.694 1.00 98.31 83 ILE A O 1
ATOM 614 N N . ARG A 1 84 ? -7.661 -0.461 10.070 1.00 98.25 84 ARG A N 1
ATOM 615 C CA . ARG A 1 84 ? -7.762 0.444 11.218 1.00 98.25 84 ARG A CA 1
ATOM 616 C C . ARG A 1 84 ? -8.385 -0.262 12.420 1.00 98.25 84 ARG A C 1
ATOM 618 O O . ARG A 1 84 ? -9.537 -0.680 12.382 1.00 98.25 84 ARG A O 1
ATOM 625 N N . ALA A 1 85 ? -7.645 -0.316 13.524 1.00 97.44 85 ALA A N 1
ATOM 626 C CA . ALA A 1 85 ? -8.049 -1.057 14.721 1.00 97.44 85 ALA A CA 1
ATOM 627 C C . ALA A 1 85 ? -9.343 -0.554 15.395 1.00 97.44 85 ALA A C 1
ATOM 629 O O . ALA A 1 85 ? -10.032 -1.334 16.041 1.00 97.44 85 ALA A O 1
ATOM 630 N N . SER A 1 86 ? -9.679 0.734 15.273 1.00 97.69 86 SER A N 1
ATOM 631 C CA . SER A 1 86 ? -10.811 1.332 15.998 1.00 97.69 86 SER A CA 1
ATOM 632 C C . SER A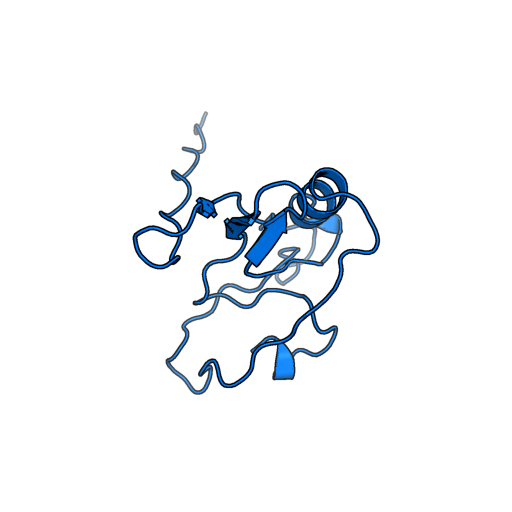 1 86 ? -12.188 0.971 15.436 1.00 97.69 86 SER A C 1
ATOM 634 O O . SER A 1 86 ? -13.167 1.011 16.173 1.00 97.69 86 SER A O 1
ATOM 636 N N . ASP A 1 87 ? -12.282 0.694 14.137 1.00 97.12 87 ASP A N 1
ATOM 637 C CA . ASP A 1 87 ? -13.560 0.535 13.428 1.00 97.12 87 ASP A CA 1
ATOM 638 C C . ASP A 1 87 ? -13.522 -0.486 12.281 1.00 97.12 87 ASP A C 1
ATOM 640 O O . ASP A 1 87 ? -14.521 -0.675 11.589 1.00 97.12 87 ASP A O 1
ATOM 644 N N . GLY A 1 88 ? -12.382 -1.147 12.066 1.00 97.62 88 GLY A N 1
ATOM 645 C CA . GLY A 1 88 ? -12.236 -2.177 11.046 1.00 97.62 88 GLY A CA 1
ATOM 646 C C . GLY A 1 88 ? -12.251 -1.655 9.610 1.00 97.62 88 GLY A C 1
ATOM 647 O O . GLY A 1 88 ? -12.440 -2.463 8.704 1.00 97.62 88 GLY A O 1
ATOM 648 N N . LEU A 1 89 ? -12.060 -0.346 9.373 1.00 98.31 89 LEU A N 1
ATOM 649 C CA . LEU A 1 89 ? -11.872 0.161 8.009 1.00 98.31 89 LEU A CA 1
ATOM 650 C C . LEU A 1 89 ? -10.682 -0.555 7.361 1.00 98.31 89 LEU A C 1
ATOM 652 O O . LEU A 1 89 ? -9.574 -0.531 7.904 1.00 98.31 89 LEU A O 1
ATOM 656 N N . VAL A 1 90 ? -10.912 -1.139 6.187 1.00 98.56 90 VAL A N 1
ATOM 657 C CA . VAL A 1 90 ? -9.872 -1.720 5.340 1.00 98.56 90 VAL A CA 1
ATOM 658 C C . VAL A 1 90 ? -9.523 -0.724 4.246 1.00 98.56 90 VAL A C 1
ATOM 660 O O . VAL A 1 90 ? -10.320 -0.443 3.363 1.00 98.56 90 VAL A O 1
ATOM 663 N N . THR A 1 91 ? -8.317 -0.185 4.289 1.00 98.44 91 THR A N 1
ATOM 664 C CA . THR A 1 91 ? -7.817 0.712 3.253 1.00 98.44 91 THR A CA 1
ATOM 665 C C . THR A 1 91 ? -6.939 -0.068 2.301 1.00 98.44 91 THR A C 1
ATOM 667 O O . THR A 1 91 ? -5.851 -0.503 2.678 1.00 98.44 91 THR A O 1
ATOM 670 N N . GLN A 1 92 ? -7.382 -0.228 1.059 1.00 98.62 92 GLN A N 1
ATOM 671 C CA . GLN A 1 92 ? -6.519 -0.739 0.008 1.00 98.62 92 GLN A CA 1
ATOM 672 C C . GLN A 1 92 ? -5.565 0.359 -0.470 1.00 98.62 92 GLN A C 1
ATOM 674 O O . GLN A 1 92 ? -5.990 1.479 -0.756 1.00 98.62 92 GLN A O 1
ATOM 679 N N . MET A 1 93 ? -4.275 0.035 -0.559 1.00 98.06 93 MET A N 1
ATOM 680 C CA . MET A 1 93 ? -3.235 0.994 -0.945 1.00 98.06 93 MET A CA 1
ATOM 681 C C . MET A 1 93 ? -2.508 0.634 -2.235 1.00 98.06 93 MET A C 1
ATOM 683 O O . MET A 1 93 ? -2.105 1.526 -2.980 1.00 98.06 93 MET A O 1
ATOM 687 N N . VAL A 1 94 ? -2.357 -0.657 -2.520 1.00 97.62 94 VAL A N 1
ATOM 688 C CA . VAL A 1 94 ? -1.759 -1.162 -3.758 1.00 97.62 94 VAL A CA 1
ATOM 689 C C . VAL A 1 94 ? -2.720 -2.193 -4.342 1.00 97.62 94 VAL A C 1
ATOM 691 O O . VAL A 1 94 ? -3.106 -3.137 -3.647 1.00 97.62 94 VAL A O 1
ATOM 694 N N . GLU A 1 95 ? -3.124 -2.010 -5.603 1.00 96.19 95 GLU A N 1
ATOM 695 C CA . GLU A 1 95 ? -3.906 -3.010 -6.351 1.00 96.19 95 GLU A CA 1
ATOM 696 C C . GLU A 1 95 ? -3.217 -4.379 -6.266 1.00 96.19 95 GLU A C 1
ATOM 698 O O . GLU A 1 95 ? -1.992 -4.460 -6.378 1.00 96.19 95 GLU A O 1
ATOM 703 N N . THR A 1 96 ? -3.970 -5.462 -6.081 1.00 94.50 96 THR A N 1
ATOM 704 C CA . THR A 1 96 ? -3.386 -6.805 -5.887 1.00 94.50 96 THR A CA 1
ATOM 705 C C . THR A 1 96 ? -2.577 -7.287 -7.093 1.00 94.50 96 THR A C 1
ATOM 707 O O . THR A 1 96 ? -1.660 -8.095 -6.932 1.00 94.50 96 THR A O 1
ATOM 710 N N . LYS A 1 97 ? -2.842 -6.738 -8.289 1.00 93.56 97 LYS A N 1
ATOM 711 C CA . LYS A 1 97 ? -2.058 -7.006 -9.506 1.00 93.56 97 LYS A CA 1
ATOM 712 C C . LYS A 1 97 ? -0.610 -6.501 -9.457 1.00 93.56 97 LYS A C 1
ATOM 714 O O . LYS A 1 97 ? 0.211 -6.984 -10.230 1.00 93.56 97 LYS A O 1
ATOM 719 N N . ASN A 1 98 ? -0.330 -5.513 -8.606 1.00 94.88 98 ASN A N 1
ATOM 720 C CA . ASN A 1 98 ? 0.981 -4.891 -8.414 1.00 94.88 98 ASN A CA 1
ATOM 721 C C . ASN A 1 98 ? 1.689 -5.519 -7.208 1.00 94.88 98 ASN A C 1
ATOM 723 O O . ASN A 1 98 ? 1.074 -6.237 -6.435 1.00 94.88 98 ASN A O 1
ATOM 727 N N . GLU A 1 99 ? 2.969 -5.235 -7.005 1.00 95.06 99 GLU A N 1
ATOM 728 C CA . GLU A 1 99 ? 3.767 -5.838 -5.931 1.00 95.06 99 GLU A CA 1
ATOM 729 C C . GLU A 1 99 ? 4.099 -4.809 -4.850 1.00 95.06 99 GLU A C 1
ATOM 731 O O . GLU A 1 99 ? 5.034 -4.015 -5.009 1.00 95.06 99 GLU A O 1
ATOM 736 N N . ALA A 1 100 ? 3.352 -4.816 -3.744 1.00 97.56 100 ALA A N 1
ATOM 737 C CA . ALA A 1 100 ? 3.660 -3.971 -2.593 1.00 97.56 100 ALA A CA 1
ATOM 738 C C . ALA A 1 100 ? 5.009 -4.355 -1.954 1.00 97.56 100 ALA A C 1
ATOM 740 O O . ALA A 1 100 ? 5.406 -5.520 -1.936 1.00 97.56 100 ALA A O 1
ATOM 741 N N . TRP A 1 101 ? 5.731 -3.377 -1.407 1.00 97.31 101 TRP A N 1
ATOM 742 C CA . TRP A 1 101 ? 7.013 -3.611 -0.739 1.00 97.31 101 TRP A CA 1
ATOM 743 C C . TRP A 1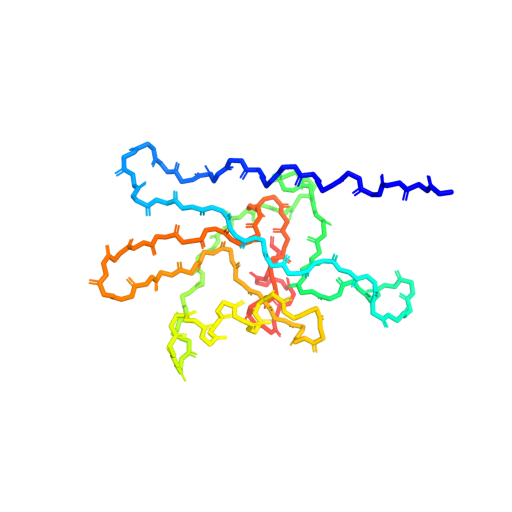 101 ? 6.808 -3.730 0.775 1.00 97.31 101 TRP A C 1
ATOM 745 O O . TRP A 1 101 ? 6.886 -2.731 1.484 1.00 97.31 101 TRP A O 1
ATOM 755 N N . HIS A 1 102 ? 6.562 -4.949 1.276 1.00 97.44 102 HIS A N 1
ATOM 756 C CA . HIS A 1 102 ? 6.318 -5.188 2.712 1.00 97.44 102 HIS A CA 1
ATOM 757 C C . HIS A 1 102 ? 7.227 -6.240 3.360 1.00 97.44 102 HIS A C 1
ATOM 759 O O . HIS A 1 102 ? 7.547 -6.125 4.536 1.00 97.44 102 HIS A O 1
ATOM 765 N N . ALA A 1 103 ? 7.637 -7.293 2.644 1.00 96.69 103 ALA A N 1
ATOM 766 C CA . ALA A 1 103 ? 8.293 -8.453 3.262 1.00 96.69 103 ALA A CA 1
ATOM 767 C C . ALA A 1 103 ? 9.823 -8.338 3.377 1.00 96.69 103 ALA A C 1
ATOM 769 O O . ALA A 1 103 ? 10.466 -9.295 3.803 1.00 96.69 103 ALA A O 1
ATOM 770 N N . ALA A 1 104 ? 10.421 -7.239 2.897 1.00 93.06 104 ALA A N 1
ATOM 771 C CA . ALA A 1 104 ? 11.868 -7.128 2.654 1.00 93.06 104 ALA A CA 1
ATOM 772 C C . ALA A 1 104 ? 12.457 -8.303 1.830 1.00 93.06 104 ALA A C 1
ATOM 774 O O . ALA A 1 104 ? 13.660 -8.552 1.837 1.00 93.06 104 ALA A O 1
ATOM 775 N N . ASN A 1 105 ? 11.604 -9.029 1.099 1.00 93.12 105 ASN A N 1
ATOM 776 C CA . ASN A 1 105 ? 11.950 -10.185 0.289 1.00 93.12 105 ASN A CA 1
ATOM 777 C C . ASN A 1 105 ? 11.130 -10.136 -1.001 1.00 93.12 105 ASN A C 1
ATOM 779 O O . ASN A 1 105 ? 9.907 -10.266 -0.981 1.00 93.12 105 ASN A O 1
ATOM 783 N N . LYS A 1 106 ? 11.819 -9.952 -2.128 1.00 87.25 106 LYS A N 1
ATOM 784 C CA . LYS A 1 106 ? 11.194 -9.810 -3.444 1.00 87.25 106 LYS A CA 1
ATOM 785 C C . LYS A 1 106 ? 10.363 -11.034 -3.831 1.00 87.25 106 LYS A C 1
ATOM 787 O O . LYS A 1 106 ? 9.280 -10.851 -4.358 1.00 87.25 106 LYS A O 1
ATOM 792 N N . THR A 1 107 ? 10.823 -12.247 -3.537 1.00 88.81 107 THR A N 1
ATOM 793 C CA . THR A 1 107 ? 10.093 -13.482 -3.865 1.00 88.81 107 THR A CA 1
ATOM 794 C C . THR A 1 107 ? 8.799 -13.620 -3.071 1.00 88.81 107 THR A C 1
ATOM 796 O O . THR A 1 107 ? 7.845 -14.172 -3.591 1.00 88.81 107 THR A O 1
ATOM 799 N N . LEU A 1 108 ? 8.749 -13.114 -1.834 1.00 91.38 108 LEU A N 1
ATOM 800 C CA . LEU A 1 108 ? 7.511 -13.092 -1.042 1.00 91.38 108 LEU A CA 1
ATOM 801 C C . LEU A 1 108 ? 6.587 -11.925 -1.405 1.00 91.38 108 LEU A C 1
ATOM 803 O O . LEU A 1 108 ? 5.387 -12.006 -1.167 1.00 91.38 108 LEU A O 1
ATOM 807 N N . ASN A 1 109 ? 7.146 -10.832 -1.928 1.00 88.75 109 ASN A N 1
ATOM 808 C CA . ASN A 1 109 ? 6.371 -9.695 -2.416 1.00 88.75 109 ASN A CA 1
ATOM 809 C C . ASN A 1 109 ? 5.798 -9.923 -3.820 1.00 88.75 109 ASN A C 1
ATOM 811 O O . ASN A 1 109 ? 4.932 -9.135 -4.190 1.00 88.75 109 ASN A O 1
ATOM 815 N N . MET A 1 110 ? 6.318 -10.894 -4.593 1.00 83.62 110 MET A N 1
ATOM 816 C CA . MET A 1 110 ? 5.865 -11.315 -5.935 1.00 83.62 110 MET A CA 1
ATOM 817 C C . MET A 1 110 ? 4.786 -12.385 -5.847 1.00 83.62 110 MET A C 1
ATOM 819 O O . MET A 1 110 ? 3.848 -12.258 -6.667 1.00 83.62 110 MET A O 1
#

Radius of gyration: 14.33 Å; chains: 1; bounding box: 37×42×35 Å

Sequence (110 aa):
LELAAASAAPAPECPSGLNCDFRPAAYKQNGGIDDWGNYNVASRPTAGHEITSIVIHDTEGSYSSALGVFQNSLSYASAHYLIRASDGLVTQMVETKNEAWHAANKTLNM